Protein AF-A0A7K4FUE1-F1 (afdb_monomer)

Nearest PDB structures (foldseek):
  8su9-assembly1_N  TM=7.849E-01  e=8.287E-06  Escherichia coli
  8su9-assembly1_R  TM=7.824E-01  e=8.518E-05  Escherichia coli
  8wj3-assembly1_D  TM=7.917E-01  e=1.672E-04  Paenibacillus sp. 453mf
  3d8b-assembly1_B  TM=4.516E-01  e=2.183E-01  Homo sapiens
  6b4k-assembly1_A  TM=6.168E-01  e=4.404E+00  Homo sapiens

Sequence (163 aa):
YNSINISEIINNPVIIDFSKIPTLEIRYILIDTILRSILSYMYVSGQSKLRKMIVIDEAHFVLSKESGLQLMEKLFAEGRKFGFGFILISQTSEYVKKLIPNSAYIFVLNMIEPGELEYISKLLGGSDMDIYKAIYNSLLRLPKGLIITRDILQDEIVLVRSS

pLDDT: mean 89.43, std 8.91, range [35.84, 96.88]

Foldseek 3Di:
DDDDDLVCVQQDDDDDDCPPPPDLVVVQVVVLVSLVVVVVCLVVVFFDAARDEEEDEQLCSQLVDPSSVVSVLCCLQCVRRSNYHYHYHHPACVSCVSSVVSDQKDKAAADQDVVRLQVVLCVLQPPDPVSSVVSSVCSPVPDPQWIWMARPVVSDIDIDGRD

Secondary structure (DSSP, 8-state):
-----HHHHHHS------TT-S-HHHHHHHHHHHHHHHHHHHHHH---S--EEEEETTTHHHHTSHHHHHHHHHHHHHHHHHTEEEEE--SSSTTTTTTGGG-SEEEE-----HHHHHHHHHHHHTT-HHHHHHHHHHHHT--TTEEEEEETTTTEEEEEE--

Solvent-accessible surface area (backbone atoms only — not comparable to full-atom values): 9500 Å² total; per-residue (Å²): 133,89,76,83,55,66,66,57,55,58,78,40,98,70,84,87,83,61,85,84,50,92,44,71,67,60,43,38,54,54,50,52,53,52,52,52,50,49,54,52,46,39,69,74,70,39,70,45,65,87,66,39,79,46,75,39,73,64,36,50,71,43,37,76,35,71,72,41,33,57,50,49,48,50,47,48,70,49,19,61,59,36,8,37,46,80,46,76,38,61,97,57,63,80,59,47,58,86,45,51,86,61,43,60,67,49,81,42,58,64,46,80,54,66,70,58,40,53,51,50,18,40,72,72,28,56,91,42,68,66,52,20,51,52,44,40,61,43,32,65,65,40,52,90,54,40,34,47,33,34,36,68,85,76,74,44,77,48,83,44,70,65,126

Mean predicted aligned error: 5.2 Å

Radius of gyration: 17.41 Å; Cα contacts (8 Å, |Δi|>4): 198; chains: 1; bounding box: 46×38×45 Å

Structure (mmCIF, N/CA/C/O backbone):
data_AF-A0A7K4FUE1-F1
#
_entry.id   AF-A0A7K4FUE1-F1
#
loop_
_atom_site.group_PDB
_atom_site.id
_atom_site.type_symbol
_atom_site.label_atom_id
_atom_site.label_alt_id
_atom_site.label_comp_id
_atom_site.label_asym_id
_atom_site.label_entity_id
_atom_site.label_seq_id
_atom_site.pdbx_PDB_ins_code
_atom_site.Cartn_x
_atom_site.Cartn_y
_atom_site.Cartn_z
_atom_site.occupancy
_atom_site.B_iso_or_equiv
_atom_site.auth_seq_id
_atom_site.auth_comp_id
_atom_site.auth_asym_id
_atom_site.auth_atom_id
_atom_site.pdbx_PDB_model_num
ATOM 1 N N . TYR A 1 1 ? -27.016 15.334 12.257 1.00 35.84 1 TYR A N 1
ATOM 2 C CA . TYR A 1 1 ? -25.559 15.133 12.164 1.00 35.84 1 TYR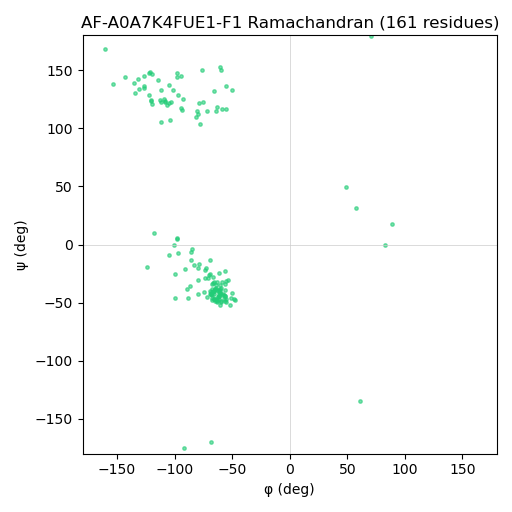 A CA 1
ATOM 3 C C . TYR A 1 1 ? -25.302 13.638 12.198 1.00 35.84 1 TYR A C 1
ATOM 5 O O . TYR A 1 1 ? -25.397 13.056 13.268 1.00 35.84 1 TYR A O 1
ATOM 13 N N . ASN A 1 2 ? -25.080 13.002 11.045 1.00 41.75 2 ASN A N 1
ATOM 14 C CA . ASN A 1 2 ? -24.719 11.583 11.014 1.00 41.75 2 ASN A CA 1
ATOM 15 C C . ASN A 1 2 ? -23.242 11.467 11.386 1.00 41.75 2 ASN A C 1
ATOM 17 O O . ASN A 1 2 ? -22.373 11.804 10.583 1.00 41.75 2 ASN A O 1
ATOM 21 N N . SER A 1 3 ? -22.963 11.052 12.619 1.00 57.53 3 SER A N 1
ATOM 22 C CA . SER A 1 3 ? -21.636 10.579 12.990 1.00 57.53 3 SER A CA 1
ATOM 23 C C . SER A 1 3 ? -21.351 9.296 12.214 1.00 57.53 3 SER A C 1
ATOM 25 O O . SER A 1 3 ? -22.185 8.397 12.137 1.00 57.53 3 SER A O 1
ATOM 27 N N . ILE A 1 4 ? -20.171 9.215 11.608 1.00 64.69 4 ILE A N 1
ATOM 28 C CA . ILE A 1 4 ? -19.705 7.983 10.978 1.00 64.69 4 ILE A CA 1
ATOM 29 C C . ILE A 1 4 ? -19.353 7.006 12.104 1.00 64.69 4 ILE A C 1
ATOM 31 O O . ILE A 1 4 ? -18.430 7.259 12.881 1.00 64.69 4 ILE A O 1
ATOM 35 N N . ASN A 1 5 ? -20.089 5.900 12.216 1.00 82.38 5 ASN A N 1
ATOM 36 C CA . ASN A 1 5 ? -19.773 4.854 13.179 1.00 82.38 5 ASN A CA 1
ATOM 37 C C . ASN A 1 5 ? -18.654 3.970 12.619 1.00 82.38 5 ASN A C 1
ATOM 39 O O . ASN A 1 5 ? -18.846 3.249 11.639 1.00 82.38 5 ASN A O 1
ATOM 43 N N . ILE A 1 6 ? -17.486 3.989 13.264 1.00 86.69 6 ILE A N 1
ATOM 44 C CA . ILE A 1 6 ? -16.344 3.172 12.838 1.00 86.69 6 ILE A CA 1
ATOM 45 C C . ILE A 1 6 ? -16.697 1.681 12.779 1.00 86.69 6 ILE A C 1
ATOM 47 O O . ILE A 1 6 ? -16.254 0.976 11.878 1.00 86.69 6 ILE A O 1
ATOM 51 N N . SER A 1 7 ? -17.563 1.209 13.677 1.00 84.94 7 SER A N 1
ATOM 52 C CA . SER A 1 7 ? -17.997 -0.189 13.715 1.00 84.94 7 SER A CA 1
ATOM 53 C C . SER A 1 7 ? -18.772 -0.577 12.456 1.00 84.94 7 SER A C 1
ATOM 55 O O . SER A 1 7 ? -18.628 -1.699 11.978 1.00 84.94 7 SER A O 1
ATOM 57 N N . GLU A 1 8 ? -19.556 0.339 11.880 1.00 87.12 8 GLU A N 1
ATOM 58 C CA . GLU A 1 8 ? -20.271 0.089 10.623 1.00 87.12 8 GLU A CA 1
ATOM 59 C C . GLU A 1 8 ? -19.304 -0.018 9.443 1.00 87.12 8 GLU A C 1
ATOM 61 O O . GLU A 1 8 ? -19.462 -0.921 8.620 1.00 87.12 8 GLU A O 1
ATOM 66 N N . ILE A 1 9 ? -18.272 0.836 9.403 1.00 89.06 9 ILE A N 1
ATOM 67 C CA . ILE A 1 9 ? -17.198 0.767 8.397 1.00 89.06 9 ILE A CA 1
ATOM 68 C C . ILE A 1 9 ? -16.451 -0.564 8.498 1.00 89.06 9 ILE A C 1
ATOM 70 O O . ILE A 1 9 ? -16.172 -1.202 7.479 1.00 89.06 9 ILE A O 1
ATOM 74 N N . ILE A 1 10 ? -16.116 -1.003 9.714 1.00 89.81 10 ILE A N 1
ATOM 75 C CA . ILE A 1 10 ? -15.376 -2.254 9.900 1.00 89.81 10 ILE A CA 1
ATOM 76 C C . ILE A 1 10 ? -16.242 -3.455 9.509 1.00 89.81 10 ILE A C 1
ATOM 78 O O . ILE A 1 10 ? -15.784 -4.305 8.744 1.00 89.81 10 ILE A O 1
ATOM 82 N N . ASN A 1 11 ? -17.501 -3.507 9.942 1.00 89.06 11 ASN A N 1
ATOM 83 C CA . ASN A 1 11 ? -18.326 -4.708 9.799 1.00 89.06 11 ASN A CA 1
ATOM 84 C C . ASN A 1 11 ? -18.997 -4.868 8.426 1.00 89.06 11 ASN A C 1
ATOM 86 O O . ASN A 1 11 ? -19.383 -5.981 8.084 1.00 89.06 11 ASN A O 1
ATOM 90 N N . ASN A 1 12 ? -19.101 -3.809 7.614 1.00 91.56 12 ASN A N 1
ATOM 91 C CA . ASN A 1 12 ? -19.773 -3.864 6.309 1.00 91.56 12 ASN A CA 1
ATOM 92 C C . ASN A 1 12 ? -18.839 -3.468 5.162 1.00 91.56 12 ASN A C 1
ATOM 94 O O . ASN A 1 12 ? -17.963 -2.625 5.360 1.00 91.56 12 ASN A O 1
ATOM 98 N N . PRO A 1 13 ? -18.987 -4.019 3.946 1.00 92.50 13 PRO A N 1
ATOM 99 C CA . PRO A 1 1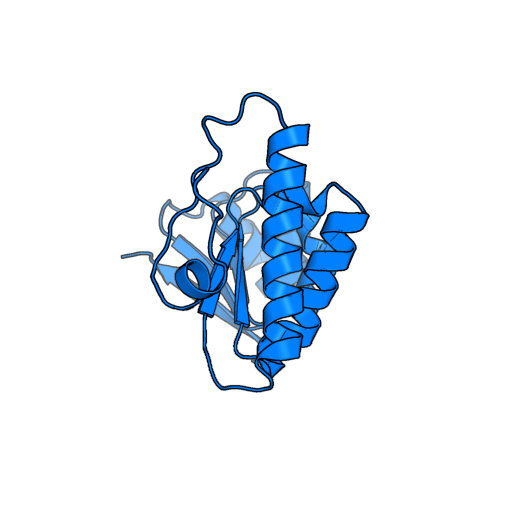3 ? -18.347 -3.453 2.763 1.00 92.50 13 PRO A CA 1
ATOM 100 C C . PRO A 1 13 ? -18.816 -2.004 2.579 1.00 92.50 13 PRO A C 1
ATOM 102 O O . PRO A 1 13 ? -20.003 -1.752 2.393 1.00 92.50 13 PRO A O 1
ATOM 105 N N . VAL A 1 14 ? -17.890 -1.052 2.671 1.00 93.50 14 VAL A N 1
ATOM 106 C CA . VAL A 1 14 ? -18.183 0.381 2.566 1.00 93.50 14 VAL A CA 1
ATOM 107 C C . VAL A 1 14 ? -17.211 0.999 1.574 1.00 93.50 14 VAL A C 1
ATOM 109 O O . VAL A 1 14 ? -16.008 0.756 1.650 1.00 93.50 14 VAL A O 1
ATOM 112 N N . ILE A 1 15 ? -17.745 1.813 0.665 1.00 94.62 15 ILE A N 1
ATOM 113 C CA . ILE A 1 15 ? -16.968 2.693 -0.206 1.00 94.62 15 ILE A CA 1
ATOM 114 C C . ILE A 1 15 ? -17.130 4.106 0.340 1.00 94.62 15 ILE A C 1
ATOM 116 O O . ILE A 1 15 ? -18.251 4.601 0.464 1.00 94.62 15 ILE A O 1
ATOM 120 N N . ILE A 1 16 ? -16.013 4.744 0.678 1.00 93.00 16 ILE A N 1
ATOM 121 C CA . ILE A 1 16 ? -15.993 6.141 1.110 1.00 93.00 16 ILE A CA 1
ATOM 122 C C . ILE A 1 16 ? -15.464 6.968 -0.057 1.00 93.00 16 ILE A C 1
ATOM 124 O O . ILE A 1 16 ? -14.282 6.902 -0.385 1.00 93.00 16 ILE A O 1
ATOM 128 N N . ASP A 1 17 ? -16.356 7.720 -0.697 1.00 93.31 17 ASP A N 1
ATOM 129 C CA . ASP A 1 17 ? -16.028 8.554 -1.850 1.00 93.31 17 ASP A CA 1
ATOM 130 C C . ASP A 1 17 ? -15.687 9.988 -1.413 1.00 93.31 17 ASP A C 1
ATOM 132 O O . ASP A 1 17 ? -16.535 10.725 -0.904 1.00 93.31 17 ASP A O 1
ATOM 136 N N . PHE A 1 18 ? -14.434 10.392 -1.641 1.00 92.31 18 PHE A N 1
ATOM 137 C CA . PHE A 1 18 ? -13.935 11.736 -1.342 1.00 92.31 18 PHE A CA 1
ATOM 138 C C . PHE A 1 18 ? -13.914 12.682 -2.554 1.00 92.31 18 PHE A C 1
ATOM 140 O O . PHE A 1 18 ? -13.435 13.814 -2.435 1.00 92.31 18 PHE A O 1
ATOM 147 N N . SER A 1 19 ? -14.425 12.258 -3.714 1.00 89.38 19 SER A N 1
ATOM 148 C CA . SER A 1 19 ? -14.401 13.037 -4.962 1.00 89.38 19 SER A CA 1
ATOM 149 C C . SER A 1 19 ? -15.108 14.391 -4.843 1.00 89.38 19 SER A C 1
ATOM 151 O O . SER A 1 19 ? -14.680 15.370 -5.449 1.00 89.38 19 SER A O 1
ATOM 153 N N . LYS A 1 20 ? -16.150 14.472 -4.006 1.00 92.56 20 LYS A N 1
ATOM 154 C CA . LYS A 1 20 ? -16.948 15.687 -3.772 1.00 92.56 20 LYS A CA 1
ATOM 155 C C . LYS A 1 20 ? -16.360 16.631 -2.720 1.00 92.56 20 LYS A C 1
ATOM 157 O O . LYS A 1 20 ? -16.928 17.695 -2.481 1.00 92.56 20 LYS A O 1
ATOM 162 N N . ILE A 1 21 ? -15.256 16.257 -2.068 1.00 92.25 21 ILE A N 1
ATOM 163 C CA . ILE A 1 21 ? -14.591 17.120 -1.089 1.00 92.25 21 ILE A CA 1
ATOM 164 C C . ILE A 1 21 ? -13.754 18.164 -1.841 1.00 92.25 21 ILE A C 1
ATOM 166 O O . ILE A 1 21 ? -12.870 17.773 -2.611 1.00 92.25 21 ILE A O 1
ATOM 170 N N . PRO A 1 22 ? -14.015 19.470 -1.630 1.00 86.94 22 PRO A N 1
ATOM 171 C CA . PRO A 1 22 ? -13.530 20.528 -2.514 1.00 86.94 22 PRO A CA 1
ATOM 172 C C . PRO A 1 22 ? -12.034 20.816 -2.375 1.00 86.94 22 PRO A C 1
ATOM 174 O O . PRO A 1 22 ? -11.415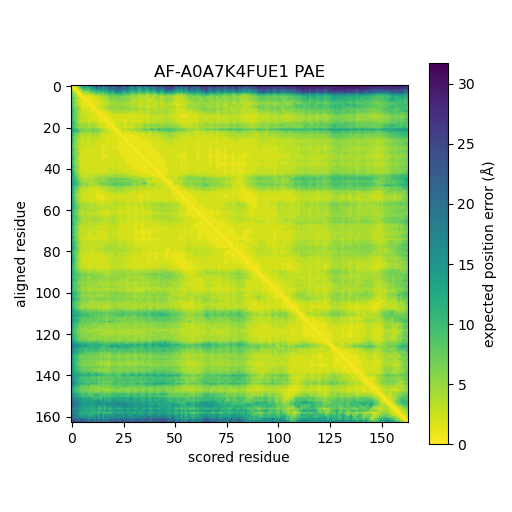 21.250 -3.340 1.00 86.94 22 PRO A O 1
ATOM 177 N N . THR A 1 23 ? -11.447 20.589 -1.197 1.00 93.19 23 THR A N 1
ATOM 178 C CA . THR A 1 23 ? -10.029 20.878 -0.946 1.00 93.19 23 THR A CA 1
ATOM 179 C C . THR A 1 23 ? -9.263 19.622 -0.557 1.00 93.19 23 THR A C 1
ATOM 181 O O . THR A 1 23 ? -9.791 18.718 0.105 1.00 93.19 23 THR A O 1
ATOM 184 N N . LEU A 1 24 ? -7.996 19.570 -0.967 1.00 89.88 24 LEU A N 1
ATOM 185 C CA . LEU A 1 24 ? -7.105 18.453 -0.662 1.00 89.88 24 LEU A CA 1
ATOM 186 C C . LEU A 1 24 ? -6.810 18.367 0.837 1.00 89.88 24 LEU A C 1
ATOM 188 O O . LEU A 1 24 ? -6.678 17.273 1.375 1.00 89.88 24 LEU A O 1
ATOM 192 N N . GLU A 1 25 ? -6.775 19.504 1.528 1.00 92.25 25 GLU A N 1
ATOM 193 C CA . GLU A 1 25 ? -6.549 19.591 2.967 1.00 92.25 25 GLU A CA 1
ATOM 194 C C . GLU A 1 25 ? -7.702 18.963 3.750 1.00 92.25 25 GLU A C 1
ATOM 196 O O . GLU A 1 25 ? -7.468 18.148 4.640 1.00 92.25 25 GLU A O 1
ATOM 201 N N . ILE A 1 26 ? -8.953 19.287 3.400 1.00 93.44 26 ILE A N 1
ATOM 202 C CA . ILE A 1 26 ? -10.123 18.694 4.062 1.00 93.44 26 ILE A CA 1
ATOM 203 C C . ILE A 1 26 ? -10.179 17.200 3.752 1.00 93.44 26 ILE A C 1
ATOM 205 O O . ILE A 1 26 ? -10.414 16.395 4.652 1.00 93.44 26 ILE A O 1
ATOM 209 N N . ARG A 1 27 ? -9.912 16.815 2.498 1.00 93.19 27 ARG A N 1
ATOM 210 C CA . ARG A 1 27 ? -9.839 15.406 2.100 1.00 93.19 27 ARG A CA 1
ATOM 211 C C . ARG A 1 27 ? -8.815 14.649 2.945 1.00 93.19 27 ARG A C 1
ATOM 213 O O . ARG A 1 27 ? -9.146 13.604 3.495 1.00 93.19 27 ARG A O 1
ATOM 220 N N . TYR A 1 28 ? -7.614 15.202 3.097 1.00 94.38 28 TYR A N 1
ATOM 221 C CA . TYR A 1 28 ? -6.566 14.626 3.933 1.00 94.38 28 TYR A CA 1
ATOM 222 C C . TYR A 1 28 ? -7.007 14.488 5.393 1.00 94.38 28 TYR A C 1
ATOM 224 O O . TYR A 1 28 ? -6.895 13.401 5.950 1.00 94.38 28 TYR A O 1
ATOM 232 N N . ILE A 1 29 ? -7.557 15.548 5.997 1.00 93.94 29 ILE A N 1
ATOM 233 C CA . ILE A 1 29 ? -8.015 15.530 7.396 1.00 93.94 29 ILE A CA 1
ATOM 234 C C . ILE A 1 29 ? -9.054 14.426 7.616 1.00 93.94 29 ILE A C 1
ATOM 236 O O . ILE A 1 29 ? -8.984 13.702 8.609 1.00 93.94 29 ILE A O 1
ATOM 240 N N . LEU A 1 30 ? -10.005 14.267 6.692 1.00 93.62 30 LEU A N 1
ATOM 241 C CA . LEU A 1 30 ? -11.027 13.226 6.787 1.00 93.62 30 LEU A CA 1
ATOM 242 C C . LEU A 1 30 ? -10.417 11.822 6.693 1.00 93.62 30 LEU A C 1
ATOM 244 O O . LEU A 1 30 ? -10.730 10.970 7.526 1.00 93.62 30 LEU A O 1
ATOM 248 N N . ILE A 1 31 ? -9.531 11.588 5.720 1.00 94.38 31 ILE A N 1
ATOM 249 C CA . ILE A 1 31 ? -8.867 10.289 5.546 1.00 94.38 31 ILE A CA 1
ATOM 250 C C . ILE A 1 31 ? -8.000 9.961 6.770 1.00 94.38 31 ILE A C 1
ATOM 252 O O . ILE A 1 31 ? -8.145 8.882 7.341 1.00 94.38 31 ILE A O 1
ATOM 256 N N . ASP A 1 32 ? -7.157 10.892 7.225 1.00 95.12 32 ASP A N 1
ATOM 257 C CA . ASP A 1 32 ? -6.308 10.727 8.413 1.00 95.12 32 ASP A CA 1
ATOM 258 C C . ASP A 1 32 ? -7.151 10.435 9.667 1.00 95.12 32 ASP A C 1
ATOM 260 O O . ASP A 1 32 ? -6.851 9.501 10.412 1.00 95.12 32 ASP A O 1
ATOM 264 N N . THR A 1 33 ? -8.276 11.134 9.853 1.00 94.69 33 THR A N 1
ATOM 265 C CA . THR A 1 33 ? -9.204 10.886 10.971 1.00 94.69 33 THR A CA 1
ATOM 266 C C . THR A 1 33 ? -9.785 9.472 10.930 1.00 94.69 33 THR A C 1
ATOM 268 O O . THR A 1 33 ? -9.858 8.799 11.963 1.00 94.69 33 THR A O 1
ATOM 271 N N . ILE A 1 34 ? -10.177 8.986 9.749 1.00 94.94 34 ILE A N 1
ATOM 272 C CA . ILE A 1 34 ? -10.699 7.624 9.581 1.00 94.94 34 ILE A CA 1
ATOM 273 C C . ILE A 1 34 ? -9.603 6.601 9.884 1.00 94.94 34 ILE A C 1
ATOM 275 O O . ILE A 1 34 ? -9.830 5.680 10.665 1.00 94.94 34 ILE A O 1
ATOM 279 N N . LEU A 1 35 ? -8.398 6.782 9.344 1.00 95.88 35 LEU A N 1
ATOM 280 C CA . LEU A 1 35 ? -7.267 5.878 9.565 1.00 95.88 35 LEU A CA 1
ATOM 281 C C . LEU A 1 35 ? -6.847 5.816 11.041 1.00 95.88 35 LEU A C 1
ATOM 283 O O . LEU A 1 35 ? -6.605 4.730 11.571 1.00 95.88 35 LEU A O 1
ATOM 287 N N . ARG A 1 36 ? -6.836 6.951 11.751 1.00 96.25 36 ARG A N 1
ATOM 288 C CA . ARG A 1 36 ? -6.606 6.989 13.207 1.00 96.25 36 ARG A CA 1
ATOM 289 C C . ARG A 1 36 ? -7.716 6.293 13.981 1.00 96.25 36 ARG A C 1
ATOM 291 O O . ARG A 1 36 ? -7.437 5.607 14.962 1.00 96.25 36 ARG A O 1
ATOM 298 N N . SER A 1 37 ? -8.960 6.440 13.534 1.00 95.38 37 SER A N 1
ATOM 299 C CA . SER A 1 37 ? -10.107 5.753 14.134 1.00 95.38 37 SER A CA 1
ATOM 300 C C . SER A 1 37 ? -10.003 4.235 13.951 1.00 95.38 37 SER A C 1
ATOM 302 O O . SER A 1 37 ? -10.292 3.489 14.884 1.00 95.38 37 SER A O 1
ATOM 304 N N . ILE A 1 38 ? -9.515 3.771 12.795 1.00 95.25 38 ILE A N 1
ATOM 305 C CA . ILE A 1 38 ? -9.204 2.356 12.536 1.00 95.25 38 ILE A CA 1
ATOM 306 C C . ILE A 1 38 ? -8.091 1.875 13.470 1.00 95.25 38 ILE A C 1
ATOM 308 O O . ILE A 1 38 ? -8.262 0.852 14.129 1.00 95.25 38 ILE A O 1
ATOM 312 N N . LEU A 1 39 ? -6.988 2.624 13.592 1.00 95.81 39 LEU A N 1
ATOM 313 C CA . LEU A 1 39 ? -5.894 2.276 14.505 1.00 95.81 39 LEU A CA 1
ATOM 314 C C . LEU A 1 39 ? -6.377 2.188 15.963 1.00 95.81 39 LEU A C 1
ATOM 316 O O . LEU A 1 39 ? -6.048 1.249 16.684 1.00 95.81 39 LEU A O 1
ATOM 320 N N . SER A 1 40 ? -7.197 3.144 16.399 1.00 95.38 40 SER A N 1
ATOM 321 C CA . SER A 1 40 ? -7.800 3.125 17.733 1.00 95.38 40 SER A CA 1
ATOM 322 C C . SER A 1 40 ? -8.696 1.899 17.926 1.00 95.38 40 SER A C 1
ATOM 324 O O . SER A 1 40 ? -8.580 1.199 18.935 1.00 95.38 40 SER A O 1
ATOM 326 N N . TYR A 1 41 ? -9.527 1.575 16.932 1.00 94.12 41 TYR A N 1
ATOM 327 C CA . TYR A 1 41 ? -10.366 0.381 16.957 1.00 94.12 41 TYR A CA 1
ATOM 328 C C . TYR A 1 41 ? -9.538 -0.910 17.023 1.00 94.12 41 TYR A C 1
ATOM 330 O O . TYR A 1 41 ? -9.910 -1.829 17.753 1.00 94.12 41 TYR A O 1
ATOM 338 N N . MET A 1 42 ? -8.402 -0.995 16.320 1.00 95.06 42 MET A N 1
ATOM 339 C CA . MET A 1 42 ? -7.478 -2.136 16.413 1.00 95.06 42 MET A CA 1
ATOM 340 C C . MET A 1 42 ? -7.048 -2.378 17.864 1.00 95.06 42 MET A C 1
ATOM 342 O O . MET A 1 42 ? -7.140 -3.501 18.357 1.00 95.06 42 MET A O 1
ATOM 346 N N . TYR A 1 43 ? -6.658 -1.319 18.577 1.00 95.38 43 TYR A N 1
ATOM 347 C CA . TYR A 1 43 ? -6.222 -1.426 19.969 1.00 95.38 43 TYR A CA 1
ATOM 348 C C . TYR A 1 43 ? -7.336 -1.817 20.935 1.00 95.38 43 TYR A C 1
ATOM 350 O O . TYR A 1 43 ? -7.095 -2.619 21.834 1.00 95.38 43 TYR A O 1
ATOM 358 N N . VAL A 1 44 ? -8.552 -1.307 20.734 1.00 94.19 44 VAL A N 1
ATOM 359 C CA . VAL A 1 44 ? -9.700 -1.630 21.597 1.00 94.19 44 VAL A CA 1
ATOM 360 C C . VAL A 1 44 ? -10.240 -3.038 21.329 1.00 94.19 44 VAL A C 1
ATOM 362 O O . VAL A 1 44 ? -10.589 -3.755 22.262 1.00 94.19 44 VAL A O 1
ATOM 365 N N . SER A 1 45 ? -10.313 -3.452 20.062 1.00 91.12 45 SER A N 1
ATOM 366 C CA . SER A 1 45 ? -10.917 -4.733 19.663 1.00 91.12 45 SER A CA 1
ATOM 367 C C . SER A 1 45 ? -10.010 -5.948 19.878 1.00 91.12 45 SER A C 1
ATOM 369 O O . SER A 1 45 ? -10.497 -7.082 19.882 1.00 91.12 45 SER A O 1
ATOM 371 N N . GLY A 1 46 ? -8.706 -5.728 20.064 1.00 91.94 46 GLY A N 1
ATOM 372 C CA . GLY A 1 46 ? -7.733 -6.782 20.321 1.00 91.94 46 GLY A CA 1
ATOM 373 C C . GLY A 1 46 ? -7.442 -7.674 19.109 1.00 91.94 46 GLY A C 1
ATOM 374 O O . GLY A 1 46 ? -7.976 -7.502 18.008 1.00 91.94 46 GLY A O 1
ATOM 375 N N . GLN A 1 47 ? -6.543 -8.637 19.319 1.00 94.75 47 GLN A N 1
ATOM 376 C CA . GLN A 1 47 ? -6.038 -9.513 18.259 1.00 94.75 47 GLN A CA 1
ATOM 377 C C . GLN A 1 47 ? -7.153 -10.319 17.591 1.00 94.75 47 GLN A C 1
ATOM 379 O O . GLN A 1 47 ? -8.155 -10.670 18.216 1.00 94.75 47 GLN A O 1
ATOM 384 N N . SER A 1 48 ? -6.971 -10.634 16.312 1.00 93.19 48 SER A N 1
ATOM 385 C CA . SER A 1 48 ? -7.939 -11.428 15.562 1.00 93.19 48 SER A CA 1
ATOM 386 C C . SER A 1 48 ? -7.327 -12.058 14.321 1.00 93.19 48 SER A C 1
ATOM 388 O O . SER A 1 48 ? -6.239 -11.685 13.887 1.00 93.19 48 SER A O 1
ATOM 390 N N . LYS A 1 49 ? -8.080 -12.985 13.720 1.00 92.44 49 LYS A N 1
ATOM 391 C CA . LYS A 1 49 ? -7.896 -13.375 12.315 1.00 92.44 49 LYS A CA 1
ATOM 392 C C . LYS A 1 49 ? -8.299 -12.201 11.410 1.00 92.44 49 LYS A C 1
ATOM 394 O O . LYS A 1 49 ? -8.545 -11.106 11.893 1.00 92.44 49 LYS A O 1
ATOM 399 N N . LEU A 1 50 ? -8.402 -12.412 10.101 1.00 92.69 50 LEU A N 1
ATOM 400 C CA . LEU A 1 50 ? -8.860 -11.372 9.180 1.00 92.69 50 LEU A CA 1
ATOM 401 C C . LEU A 1 50 ? -10.237 -10.811 9.596 1.00 92.69 50 LEU A C 1
ATOM 403 O O . LEU A 1 50 ? -11.233 -11.530 9.594 1.00 92.69 50 LEU A O 1
ATOM 407 N N . ARG A 1 51 ? -10.269 -9.521 9.934 1.00 93.44 51 ARG A N 1
ATOM 408 C CA . ARG A 1 51 ? -11.464 -8.712 10.199 1.00 93.44 51 ARG A CA 1
ATOM 409 C C . ARG A 1 51 ? -11.834 -7.869 8.989 1.00 93.44 51 ARG A C 1
ATOM 411 O O . ARG A 1 51 ? -13.004 -7.789 8.631 1.00 93.44 51 ARG A O 1
ATOM 418 N N . LYS A 1 52 ? -10.845 -7.203 8.386 1.00 95.06 52 LYS A N 1
ATOM 419 C CA . LYS A 1 52 ? -11.099 -6.217 7.337 1.00 95.06 52 LYS A CA 1
ATOM 420 C C . LYS A 1 52 ? -9.923 -6.071 6.388 1.00 95.06 52 LYS A C 1
ATOM 422 O O . LYS A 1 52 ? -8.778 -5.998 6.823 1.00 95.06 52 LYS A O 1
ATOM 427 N N . MET A 1 53 ? -10.235 -5.969 5.100 1.00 96.25 53 MET A N 1
ATOM 428 C CA . MET A 1 53 ? -9.321 -5.439 4.096 1.00 96.25 53 MET A CA 1
ATOM 429 C C . MET A 1 53 ? -9.664 -3.968 3.862 1.00 96.25 53 MET A C 1
ATOM 431 O O . MET A 1 53 ? -10.829 -3.637 3.637 1.00 96.25 53 MET A O 1
ATOM 435 N N . ILE A 1 54 ? -8.661 -3.102 3.934 1.00 96.31 54 ILE A N 1
ATOM 436 C CA . ILE A 1 54 ? -8.782 -1.669 3.677 1.00 96.31 54 ILE A CA 1
ATOM 437 C C . ILE A 1 54 ? -8.017 -1.369 2.398 1.00 96.31 54 ILE A C 1
ATOM 439 O O . ILE A 1 54 ? -6.823 -1.645 2.303 1.00 96.31 54 ILE A O 1
ATOM 443 N N . VAL A 1 55 ? -8.713 -0.804 1.420 1.00 96.88 55 VAL A N 1
ATOM 444 C CA . VAL A 1 55 ? -8.122 -0.386 0.150 1.00 96.88 55 VAL A CA 1
ATOM 445 C C . VAL A 1 55 ? -8.079 1.132 0.136 1.00 96.88 55 VAL A C 1
ATOM 447 O O . VAL A 1 55 ? -9.111 1.774 0.329 1.00 96.88 55 VAL A O 1
ATOM 450 N N . ILE A 1 56 ? -6.891 1.696 -0.058 1.00 95.62 56 ILE A N 1
ATOM 451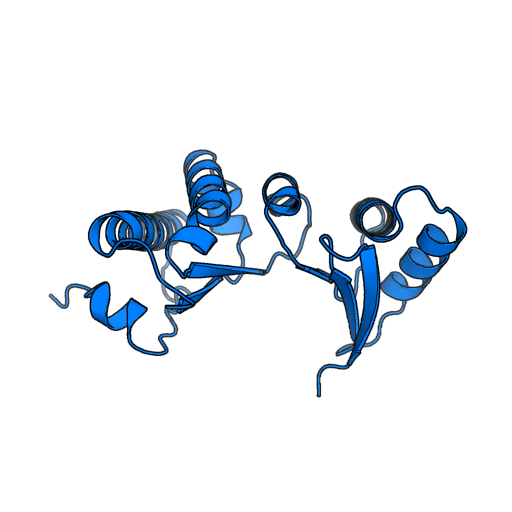 C CA . ILE A 1 56 ? -6.695 3.138 -0.194 1.00 95.62 56 ILE A CA 1
ATOM 452 C C . ILE A 1 56 ? -6.267 3.401 -1.629 1.00 95.62 56 ILE A C 1
ATOM 454 O O . ILE A 1 56 ? -5.132 3.107 -2.013 1.00 95.62 56 ILE A O 1
ATOM 458 N N . ASP A 1 57 ? -7.205 3.933 -2.404 1.00 93.62 57 ASP A N 1
ATOM 459 C CA . ASP A 1 57 ? -6.904 4.480 -3.717 1.00 93.62 57 ASP A CA 1
ATOM 460 C C . ASP A 1 57 ? -6.228 5.848 -3.580 1.00 93.62 57 ASP A C 1
ATOM 462 O O . ASP A 1 57 ? -6.448 6.563 -2.599 1.00 93.62 57 ASP A O 1
ATOM 466 N N . GLU A 1 58 ? -5.380 6.193 -4.543 1.00 91.12 58 GLU A N 1
ATOM 467 C CA . GLU A 1 58 ? -4.570 7.413 -4.532 1.00 91.12 58 GLU A CA 1
ATOM 468 C C . GLU A 1 58 ? -3.824 7.643 -3.202 1.00 91.12 58 GLU A C 1
ATOM 470 O O . GLU A 1 58 ? -3.841 8.727 -2.607 1.00 91.12 58 GLU A O 1
ATOM 475 N N . ALA A 1 59 ? -3.126 6.607 -2.726 1.00 93.50 59 ALA A N 1
ATOM 476 C CA . ALA A 1 59 ? -2.456 6.596 -1.424 1.00 93.50 59 ALA A CA 1
ATOM 477 C C . ALA A 1 59 ? -1.452 7.753 -1.232 1.00 93.50 59 ALA A C 1
ATOM 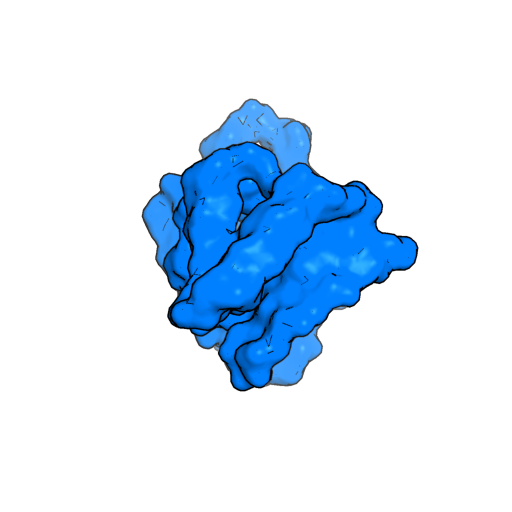479 O O . ALA A 1 59 ? -1.177 8.158 -0.099 1.00 93.50 59 ALA A O 1
ATOM 480 N N . HIS A 1 60 ? -0.947 8.339 -2.323 1.00 91.38 60 HIS A N 1
ATOM 481 C CA . HIS A 1 60 ? -0.073 9.512 -2.306 1.00 91.38 60 HIS A CA 1
ATOM 482 C C . HIS A 1 60 ? -0.663 10.703 -1.522 1.00 91.38 60 HIS A C 1
ATOM 484 O O . HIS A 1 60 ? 0.088 11.452 -0.890 1.00 91.38 60 HIS A O 1
ATOM 490 N N . PHE A 1 61 ? -1.994 10.859 -1.481 1.00 91.31 61 PHE A N 1
ATOM 491 C CA . PHE A 1 61 ? -2.646 11.920 -0.701 1.00 91.31 61 PHE A CA 1
ATOM 492 C C . PHE A 1 61 ? -2.353 11.826 0.798 1.00 91.31 61 PHE A C 1
ATOM 494 O O . PHE A 1 61 ? -2.236 12.853 1.462 1.00 91.31 61 PHE A O 1
ATOM 501 N N . VAL A 1 62 ? -2.222 10.609 1.330 1.00 94.50 62 VAL A N 1
ATOM 502 C CA . VAL A 1 62 ? -1.891 10.372 2.742 1.00 94.50 62 VAL A CA 1
ATOM 503 C C . VAL A 1 62 ? -0.378 10.324 2.934 1.00 94.50 62 VAL A C 1
ATOM 505 O O . VAL A 1 62 ? 0.156 10.953 3.843 1.00 94.50 62 VAL A O 1
ATOM 508 N N . LEU A 1 63 ? 0.320 9.600 2.058 1.00 95.00 63 LEU A N 1
ATOM 509 C CA . LEU A 1 63 ? 1.743 9.283 2.202 1.00 95.00 63 LEU A CA 1
ATOM 510 C C . LEU A 1 63 ? 2.676 10.471 1.936 1.00 95.00 63 LEU A C 1
ATOM 512 O O . LEU A 1 63 ? 3.800 10.485 2.427 1.00 95.00 63 LEU A O 1
ATOM 516 N N . SER A 1 64 ? 2.218 11.485 1.197 1.00 92.12 64 SER A N 1
ATOM 517 C CA . SER A 1 64 ? 2.971 12.732 0.988 1.00 92.12 64 SER A CA 1
ATOM 518 C C . SER A 1 64 ? 3.082 13.601 2.247 1.00 92.12 64 SER A C 1
ATOM 520 O O . SER A 1 64 ? 3.879 14.539 2.280 1.00 92.12 64 SER A O 1
ATOM 522 N N . LYS A 1 65 ? 2.293 13.317 3.291 1.00 93.81 65 LYS A N 1
ATOM 523 C CA . LYS A 1 65 ? 2.363 13.998 4.587 1.00 93.81 65 LYS A CA 1
ATOM 524 C C . LYS A 1 65 ? 3.107 13.117 5.581 1.00 93.81 65 LYS A C 1
ATOM 526 O O . LYS A 1 65 ? 2.785 11.945 5.736 1.00 93.81 65 LYS A O 1
ATOM 531 N N . GLU A 1 66 ? 4.056 13.696 6.313 1.00 93.69 66 GLU A N 1
ATOM 532 C CA . GLU A 1 66 ? 4.872 12.956 7.285 1.00 93.69 66 GLU A CA 1
ATOM 533 C C . GLU A 1 66 ? 4.021 12.231 8.341 1.00 93.69 66 GLU A C 1
ATOM 535 O O . GLU A 1 66 ? 4.236 11.051 8.613 1.00 93.69 66 GLU A O 1
ATOM 540 N N . SER A 1 67 ? 3.006 12.904 8.890 1.00 94.75 67 SER A N 1
ATOM 541 C CA . SER A 1 67 ? 2.113 12.307 9.888 1.00 94.75 67 SER A CA 1
ATOM 542 C C . SER A 1 67 ? 1.243 11.183 9.320 1.00 94.75 67 SER A C 1
ATOM 544 O O . SER A 1 67 ? 0.980 10.207 10.025 1.00 94.75 67 SER A O 1
ATOM 546 N N . GLY A 1 68 ? 0.834 11.291 8.053 1.00 95.69 68 GLY A N 1
ATOM 547 C CA . GLY A 1 68 ? 0.117 10.240 7.335 1.00 95.69 68 GLY A CA 1
ATOM 548 C C . GLY A 1 68 ? 1.011 9.033 7.053 1.00 95.69 68 GLY A C 1
ATOM 549 O O . GLY A 1 68 ? 0.604 7.899 7.293 1.00 95.69 68 GLY A O 1
ATOM 550 N N . LEU A 1 69 ? 2.256 9.259 6.633 1.00 95.44 69 LEU A N 1
ATOM 551 C CA . LEU A 1 69 ? 3.243 8.202 6.409 1.00 95.44 69 LEU A CA 1
ATOM 552 C C . LEU A 1 69 ? 3.531 7.402 7.687 1.00 95.44 69 LEU A C 1
ATOM 554 O O . LEU A 1 69 ? 3.437 6.178 7.666 1.00 95.44 69 LEU A O 1
ATOM 558 N N . GLN A 1 70 ? 3.794 8.080 8.808 1.00 95.62 70 GLN A N 1
ATOM 559 C CA . GLN A 1 70 ? 4.016 7.428 10.106 1.00 95.62 70 GLN A CA 1
ATOM 560 C C . GLN A 1 70 ? 2.796 6.610 10.557 1.00 95.62 70 GLN A C 1
ATOM 562 O O . GLN A 1 70 ? 2.933 5.510 11.095 1.00 95.62 70 GLN A O 1
ATOM 567 N N . LEU A 1 71 ? 1.586 7.134 10.331 1.00 96.75 71 LEU A N 1
ATOM 568 C CA . LEU A 1 71 ? 0.348 6.415 10.619 1.00 96.75 71 LEU A CA 1
ATOM 569 C C . LEU A 1 71 ? 0.236 5.144 9.767 1.00 96.75 71 LEU A C 1
ATOM 571 O O . LEU A 1 71 ? -0.077 4.079 10.300 1.00 96.75 71 LEU A O 1
ATOM 575 N N . MET A 1 72 ? 0.527 5.239 8.469 1.00 96.31 72 MET A N 1
ATOM 576 C CA . MET A 1 72 ? 0.480 4.100 7.556 1.00 96.31 72 MET A CA 1
ATOM 577 C C . MET A 1 72 ? 1.545 3.047 7.868 1.00 96.31 72 MET A C 1
ATOM 579 O O . MET A 1 72 ? 1.219 1.863 7.858 1.00 96.31 72 MET A O 1
ATOM 583 N N . GLU A 1 73 ? 2.774 3.438 8.216 1.00 95.12 73 GLU A N 1
ATOM 584 C CA . GLU A 1 73 ? 3.824 2.506 8.664 1.00 95.12 73 GLU A CA 1
ATOM 585 C C . GLU A 1 73 ? 3.352 1.689 9.870 1.00 95.12 73 GLU A C 1
ATOM 587 O O . GLU A 1 73 ? 3.497 0.465 9.900 1.00 95.12 73 GLU A O 1
ATOM 592 N N . LYS A 1 74 ? 2.707 2.355 10.832 1.00 95.44 74 LYS A N 1
ATOM 593 C CA . LYS A 1 74 ? 2.173 1.714 12.033 1.00 95.44 74 LYS A CA 1
ATOM 594 C C . LYS A 1 74 ? 1.008 0.773 11.723 1.00 95.44 74 LYS A C 1
ATOM 596 O O . LYS A 1 74 ? 0.974 -0.352 12.217 1.00 95.44 74 LYS A O 1
ATOM 601 N N . LEU A 1 75 ? 0.082 1.204 10.863 1.00 96.12 75 LEU A N 1
ATOM 602 C CA . LEU A 1 75 ? -1.031 0.377 10.389 1.00 96.12 75 LEU A CA 1
ATOM 603 C C . LEU A 1 75 ? -0.539 -0.872 9.647 1.00 96.12 75 LEU A C 1
ATOM 605 O O . LEU A 1 75 ? -1.070 -1.953 9.879 1.00 96.12 75 LEU A O 1
ATOM 609 N N . PHE A 1 76 ? 0.490 -0.754 8.807 1.00 93.81 76 PHE A N 1
ATOM 610 C CA . PHE A 1 76 ? 1.082 -1.887 8.091 1.00 93.81 76 PHE A CA 1
ATOM 611 C C . PHE A 1 76 ? 1.799 -2.856 9.033 1.00 93.81 76 PHE A C 1
ATOM 613 O O . PHE A 1 76 ? 1.566 -4.063 8.967 1.00 93.81 76 PHE A O 1
ATOM 620 N N . ALA A 1 77 ? 2.633 -2.336 9.936 1.00 92.25 77 ALA A N 1
ATOM 621 C CA . ALA A 1 77 ? 3.405 -3.154 10.866 1.00 92.25 77 ALA A CA 1
ATOM 622 C C . ALA A 1 77 ? 2.509 -3.908 11.863 1.00 92.25 77 ALA A C 1
ATOM 624 O O . ALA A 1 77 ? 2.751 -5.073 12.181 1.00 92.25 77 ALA A O 1
ATOM 625 N N . GLU A 1 78 ? 1.456 -3.257 12.360 1.00 94.56 78 GLU A N 1
ATOM 626 C CA . GLU A 1 78 ? 0.617 -3.807 13.424 1.00 94.56 78 GLU A CA 1
ATOM 627 C C . GLU A 1 78 ? -0.679 -4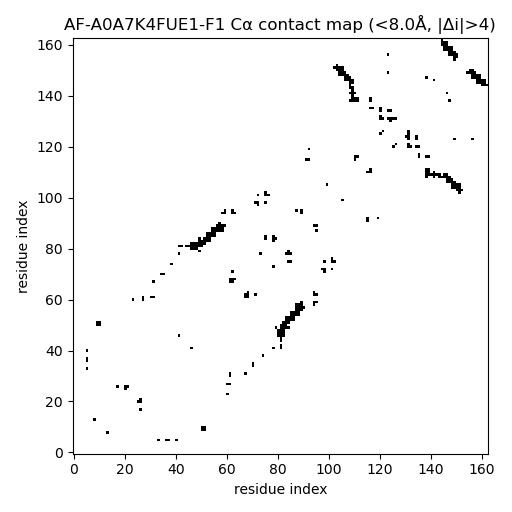.443 12.900 1.00 94.56 78 GLU A C 1
ATOM 629 O O . GLU A 1 78 ? -1.215 -5.350 13.536 1.00 94.56 78 GLU A O 1
ATOM 634 N N . GLY A 1 79 ? -1.173 -4.027 11.730 1.00 94.75 79 GLY A N 1
ATOM 635 C CA . GLY A 1 79 ? -2.459 -4.425 11.143 1.00 94.75 79 GLY A CA 1
ATOM 636 C C . GLY A 1 79 ? -2.717 -5.922 11.173 1.00 94.75 79 GLY A C 1
ATOM 637 O O . GLY A 1 79 ? -3.756 -6.374 11.667 1.00 94.75 79 GLY A O 1
ATOM 638 N N . ARG A 1 80 ? -1.718 -6.705 10.750 1.00 91.12 80 ARG A N 1
ATOM 639 C CA . ARG A 1 80 ? -1.788 -8.170 10.696 1.00 91.12 80 ARG A CA 1
ATOM 640 C C . ARG A 1 80 ? -2.142 -8.799 12.047 1.00 91.12 80 ARG A C 1
ATOM 642 O O . ARG A 1 80 ? -2.933 -9.737 12.079 1.00 91.12 80 ARG A O 1
ATOM 649 N N . LYS A 1 81 ? -1.606 -8.278 13.156 1.00 94.75 81 LYS A N 1
ATOM 650 C CA . LYS A 1 81 ? -1.873 -8.769 14.524 1.00 94.75 81 LYS A CA 1
ATOM 651 C C . LYS A 1 81 ? -3.344 -8.601 14.920 1.00 94.75 81 LYS A C 1
ATOM 653 O O . LYS A 1 81 ? -3.877 -9.394 15.695 1.00 94.75 81 LYS A O 1
ATOM 658 N N . PHE A 1 82 ? -3.992 -7.561 14.406 1.00 96.56 82 PHE A N 1
ATOM 659 C CA . PHE A 1 82 ? -5.365 -7.192 14.749 1.00 96.56 82 PHE A CA 1
ATOM 660 C C . PHE A 1 82 ? -6.394 -7.636 13.703 1.00 96.56 82 PHE A C 1
ATOM 662 O O . PHE A 1 82 ? -7.590 -7.40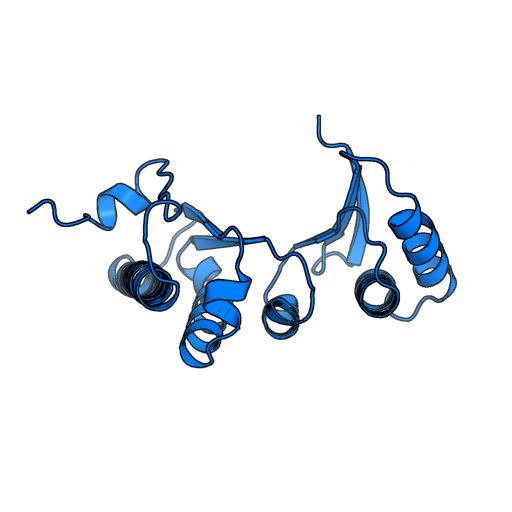5 13.891 1.00 96.56 82 PHE A O 1
ATOM 669 N N . GLY A 1 83 ? -5.952 -8.288 12.623 1.00 95.56 83 GLY A N 1
ATOM 670 C CA . GLY A 1 83 ? -6.835 -8.756 11.562 1.00 95.56 83 GLY A CA 1
ATOM 671 C C . GLY A 1 83 ? -7.095 -7.759 10.439 1.00 95.56 83 GLY A C 1
ATOM 672 O O . GLY A 1 83 ? -8.074 -7.912 9.712 1.00 95.56 83 GLY A O 1
ATOM 673 N N . PHE A 1 84 ? -6.268 -6.730 10.297 1.00 96.44 84 PHE A N 1
ATOM 674 C CA . PHE A 1 84 ? -6.433 -5.701 9.276 1.00 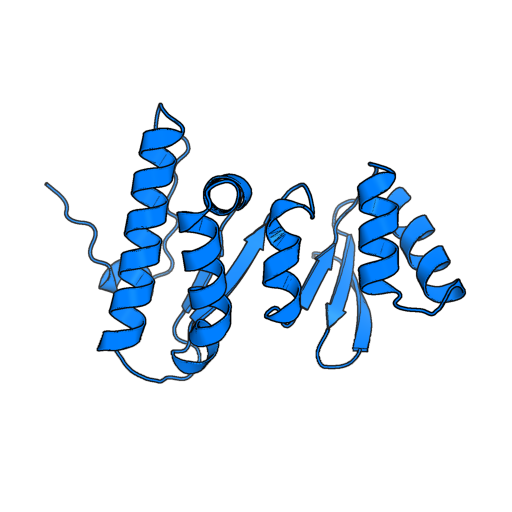96.44 84 PHE A CA 1
ATOM 675 C C . PHE A 1 84 ? -5.394 -5.874 8.173 1.00 96.44 84 PHE A C 1
ATOM 677 O O . PHE A 1 84 ? 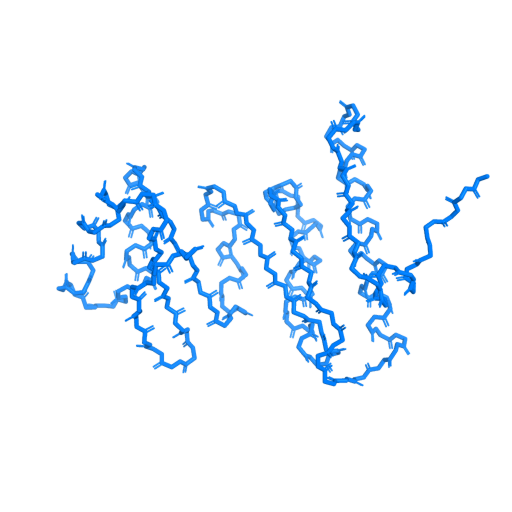-4.191 -5.836 8.430 1.00 96.44 84 PHE A O 1
ATOM 684 N N . GLY A 1 85 ? -5.876 -6.087 6.950 1.00 95.31 85 GLY A N 1
ATOM 685 C CA . GLY A 1 85 ? -5.072 -6.059 5.733 1.00 95.31 85 GLY A CA 1
ATOM 686 C C . GLY A 1 85 ? -5.200 -4.708 5.037 1.00 95.31 85 GLY A C 1
ATOM 687 O O . GLY A 1 85 ? -6.261 -4.082 5.092 1.00 95.31 85 GLY A O 1
ATOM 688 N N . PHE A 1 86 ? -4.132 -4.276 4.373 1.00 95.50 86 PHE A N 1
ATOM 689 C CA . PHE A 1 86 ? -4.084 -3.007 3.654 1.00 95.50 86 PHE A CA 1
ATOM 690 C C . PHE A 1 86 ? -3.631 -3.227 2.213 1.00 95.50 86 PHE A C 1
ATOM 692 O O . PHE A 1 86 ? -2.653 -3.931 1.967 1.00 95.50 86 PHE A O 1
ATOM 699 N N . ILE A 1 87 ? -4.328 -2.591 1.276 1.00 95.75 87 ILE A N 1
ATOM 700 C CA . ILE A 1 87 ? -3.937 -2.479 -0.130 1.00 95.75 87 ILE A CA 1
ATOM 701 C C . ILE A 1 87 ? -3.811 -0.993 -0.436 1.00 95.75 87 ILE A C 1
ATOM 703 O O . ILE A 1 87 ? -4.756 -0.233 -0.224 1.00 95.75 87 ILE A O 1
ATOM 707 N N . LEU A 1 88 ? -2.645 -0.581 -0.925 1.00 95.56 88 LEU A N 1
ATOM 708 C CA . LEU A 1 88 ? -2.394 0.793 -1.346 1.00 95.56 88 LEU A CA 1
ATOM 709 C C . LEU A 1 88 ? -2.223 0.828 -2.851 1.00 95.56 88 LEU A C 1
ATOM 711 O O . LEU A 1 88 ? -1.473 0.029 -3.409 1.00 95.56 88 LEU A O 1
ATOM 715 N N . ILE A 1 89 ? -2.900 1.777 -3.482 1.00 94.81 89 ILE A N 1
ATOM 716 C CA . ILE A 1 89 ? -2.802 2.016 -4.915 1.00 94.81 89 ILE A CA 1
ATOM 717 C C . ILE A 1 89 ? -2.138 3.379 -5.095 1.00 94.81 89 ILE A C 1
ATOM 719 O O . ILE A 1 89 ? -2.568 4.383 -4.524 1.00 94.81 89 ILE A O 1
ATOM 723 N N . SER A 1 90 ? -1.035 3.399 -5.839 1.00 92.88 90 SER A N 1
ATOM 724 C CA . SER A 1 90 ? -0.257 4.601 -6.134 1.00 92.88 90 SER A CA 1
ATOM 725 C C . SER A 1 90 ? 0.271 4.527 -7.560 1.00 92.88 90 SER A C 1
ATOM 727 O O . SER A 1 90 ? 0.645 3.454 -8.030 1.00 92.88 90 SER A O 1
ATOM 729 N N . GLN A 1 91 ? 0.321 5.675 -8.233 1.00 88.81 91 GLN A N 1
ATOM 730 C CA . GLN A 1 91 ? 0.827 5.793 -9.604 1.00 88.81 91 GLN A CA 1
ATOM 731 C C . GLN A 1 91 ? 2.366 5.833 -9.667 1.00 88.81 91 GLN A C 1
ATOM 733 O O . GLN A 1 91 ? 2.951 5.538 -10.704 1.00 88.81 91 GLN A O 1
ATOM 738 N N . THR A 1 92 ? 3.024 6.171 -8.554 1.00 89.06 92 THR A N 1
ATOM 739 C CA . THR A 1 92 ? 4.489 6.165 -8.389 1.00 89.06 92 THR A CA 1
ATOM 740 C C . THR A 1 92 ? 4.875 5.346 -7.163 1.00 89.06 92 THR A C 1
ATOM 742 O O . THR A 1 92 ? 4.168 5.342 -6.143 1.00 89.06 92 THR A O 1
ATOM 745 N N . SER A 1 93 ? 6.013 4.661 -7.250 1.00 90.25 93 SER A N 1
ATOM 746 C CA . SER A 1 93 ? 6.589 3.918 -6.140 1.00 90.25 93 SER A CA 1
ATOM 747 C C . SER A 1 93 ? 7.110 4.820 -5.025 1.00 90.25 93 SER A C 1
ATOM 749 O O . SER A 1 93 ? 7.147 4.367 -3.884 1.00 90.25 93 SER A O 1
ATOM 751 N N . GLU A 1 94 ? 7.481 6.076 -5.314 1.00 90.38 94 GLU A N 1
ATOM 752 C CA . GLU A 1 94 ? 8.138 7.002 -4.379 1.00 90.38 94 GLU A CA 1
ATOM 753 C C . GLU A 1 94 ? 7.434 7.077 -3.020 1.00 90.38 94 GLU A C 1
ATOM 755 O O . GLU A 1 94 ? 8.072 6.921 -1.977 1.00 90.38 94 GLU A O 1
ATOM 760 N N . TYR A 1 95 ? 6.110 7.221 -3.032 1.00 89.19 95 TYR A N 1
ATOM 761 C CA . TYR A 1 95 ? 5.318 7.353 -1.811 1.00 89.19 95 TYR A CA 1
ATOM 762 C C . TYR A 1 95 ? 5.218 6.061 -0.998 1.00 89.19 95 TYR A C 1
ATOM 764 O O . TYR A 1 95 ? 5.077 6.112 0.222 1.00 89.19 95 TYR A O 1
ATOM 772 N N . VAL A 1 96 ? 5.293 4.899 -1.649 1.00 90.81 96 VAL A N 1
ATOM 773 C CA . VAL A 1 96 ? 5.089 3.597 -0.997 1.00 90.81 96 VAL A CA 1
ATOM 774 C C . VAL A 1 96 ? 6.397 2.915 -0.598 1.00 90.81 96 VAL A C 1
ATOM 776 O O . VAL A 1 96 ? 6.348 1.923 0.127 1.00 90.81 96 VAL A O 1
ATOM 779 N N . LYS A 1 97 ? 7.568 3.450 -0.987 1.00 90.56 97 LYS A N 1
ATOM 780 C CA . LYS A 1 97 ? 8.881 2.803 -0.772 1.00 90.56 97 LYS A CA 1
ATOM 781 C C . LYS A 1 97 ? 9.115 2.344 0.667 1.00 90.56 97 LYS A C 1
ATOM 783 O O . LYS A 1 97 ? 9.610 1.241 0.880 1.00 90.56 97 LYS A O 1
ATOM 788 N N . LYS A 1 98 ? 8.737 3.160 1.657 1.00 90.44 98 LYS A N 1
ATOM 789 C CA . LYS A 1 98 ? 8.932 2.832 3.082 1.00 90.44 98 LYS A CA 1
ATOM 790 C C . LYS A 1 98 ? 7.998 1.741 3.608 1.00 90.44 98 LYS A C 1
ATOM 792 O O . LYS A 1 98 ? 8.294 1.119 4.621 1.00 90.44 98 LYS A O 1
ATOM 797 N N . LEU A 1 99 ? 6.884 1.495 2.922 1.00 90.81 99 LEU A N 1
ATOM 798 C CA . LEU A 1 99 ? 5.890 0.497 3.319 1.00 90.81 99 LEU A CA 1
ATOM 799 C C . LEU A 1 99 ? 6.165 -0.877 2.709 1.00 90.81 99 LEU A C 1
ATOM 801 O O . LEU A 1 99 ? 5.723 -1.881 3.263 1.00 90.81 99 LEU A O 1
ATOM 805 N N . ILE A 1 100 ? 6.929 -0.929 1.614 1.00 89.44 100 ILE A N 1
ATOM 806 C CA . ILE A 1 100 ? 7.275 -2.167 0.906 1.00 89.44 100 ILE A CA 1
ATOM 807 C C . ILE A 1 100 ? 7.849 -3.251 1.838 1.00 89.44 100 ILE A C 1
ATOM 809 O O . ILE A 1 100 ? 7.365 -4.379 1.757 1.00 89.44 100 ILE A O 1
ATOM 813 N N . PRO A 1 101 ? 8.793 -2.971 2.763 1.00 85.94 101 PRO A N 1
ATOM 814 C CA . PRO A 1 101 ? 9.327 -4.007 3.654 1.00 85.94 101 PRO A CA 1
ATOM 815 C C . PRO A 1 101 ? 8.277 -4.662 4.565 1.00 85.94 101 PRO A C 1
ATOM 817 O O . PRO A 1 101 ? 8.466 -5.792 4.999 1.00 85.94 101 PRO A O 1
ATOM 820 N N . ASN A 1 102 ? 7.173 -3.963 4.848 1.00 85.31 102 ASN A N 1
ATOM 821 C CA . ASN A 1 102 ? 6.057 -4.470 5.651 1.00 85.31 102 ASN A CA 1
ATOM 822 C C . ASN A 1 102 ? 4.900 -5.002 4.786 1.00 85.31 102 ASN A C 1
ATOM 824 O O . ASN A 1 102 ? 3.838 -5.341 5.311 1.00 85.31 102 ASN A O 1
ATOM 828 N N . SER A 1 103 ? 5.076 -5.058 3.465 1.00 86.94 103 SER A N 1
ATOM 829 C CA . SER A 1 103 ? 4.097 -5.613 2.532 1.00 86.94 103 SER A CA 1
ATOM 830 C C . SER A 1 103 ? 4.401 -7.085 2.245 1.00 86.94 103 SER A C 1
ATOM 832 O O . SER A 1 103 ? 5.554 -7.498 2.219 1.00 86.94 103 SER A O 1
ATOM 834 N N . ALA A 1 104 ? 3.359 -7.897 2.055 1.00 87.00 104 ALA A N 1
ATOM 835 C CA . ALA A 1 104 ? 3.528 -9.297 1.653 1.00 87.00 104 ALA A CA 1
ATOM 836 C C . ALA A 1 104 ? 3.618 -9.443 0.126 1.00 87.00 104 ALA A C 1
ATOM 838 O O . ALA A 1 104 ? 4.368 -10.270 -0.382 1.00 87.00 104 ALA A O 1
ATOM 839 N N . TYR A 1 105 ? 2.867 -8.609 -0.595 1.00 89.56 105 TYR A N 1
ATOM 840 C CA . TYR A 1 105 ? 2.720 -8.673 -2.042 1.00 89.56 105 TYR A CA 1
ATOM 841 C C . TYR A 1 105 ? 2.918 -7.297 -2.657 1.00 89.56 105 TYR A C 1
ATOM 843 O O . TYR A 1 105 ? 2.439 -6.295 -2.119 1.00 89.56 105 TYR A O 1
ATOM 851 N N . ILE A 1 106 ? 3.559 -7.274 -3.822 1.00 92.12 106 ILE A N 1
ATOM 852 C CA . ILE A 1 106 ? 3.666 -6.087 -4.668 1.00 92.12 106 ILE A CA 1
ATOM 853 C C . ILE A 1 106 ? 3.042 -6.413 -6.012 1.00 92.12 106 ILE A C 1
ATOM 855 O O . ILE A 1 106 ? 3.484 -7.347 -6.672 1.00 92.12 106 ILE A O 1
ATOM 859 N N . PHE A 1 107 ? 2.060 -5.615 -6.423 1.00 92.25 107 PHE A N 1
ATOM 860 C CA . PHE A 1 107 ? 1.410 -5.724 -7.724 1.00 92.25 107 PHE A CA 1
ATOM 861 C C . PHE A 1 107 ? 1.834 -4.549 -8.593 1.00 92.25 107 PHE A C 1
ATOM 863 O O . PHE A 1 107 ? 1.636 -3.393 -8.222 1.00 92.25 107 PHE A O 1
ATOM 870 N N . VAL A 1 108 ? 2.402 -4.848 -9.755 1.00 92.50 108 VAL A N 1
ATOM 871 C CA . VAL A 1 108 ? 2.888 -3.846 -10.697 1.00 92.50 108 VAL A CA 1
ATOM 872 C C . VAL A 1 108 ? 2.134 -3.996 -12.007 1.00 92.50 108 VAL A C 1
ATOM 874 O O . VAL A 1 108 ? 2.134 -5.055 -12.639 1.00 92.50 108 VAL A O 1
ATOM 877 N N . LEU A 1 109 ? 1.465 -2.914 -12.395 1.00 90.81 109 LEU A N 1
ATOM 878 C CA . LEU A 1 109 ? 0.792 -2.780 -13.679 1.00 90.81 109 LEU A CA 1
ATOM 879 C C . LEU A 1 109 ? 1.748 -2.145 -14.700 1.00 90.81 109 LEU A C 1
ATOM 881 O O . LEU A 1 109 ? 2.928 -1.943 -14.429 1.00 90.81 109 LEU A O 1
ATOM 885 N N . ASN A 1 110 ? 1.250 -1.852 -15.900 1.00 90.12 110 ASN A N 1
ATOM 886 C CA . ASN A 1 110 ? 2.042 -1.193 -16.935 1.00 90.12 110 ASN A CA 1
ATOM 887 C C . ASN A 1 110 ? 2.753 0.065 -16.398 1.00 90.12 110 ASN A C 1
ATOM 889 O O . ASN A 1 110 ? 2.128 0.904 -15.749 1.00 90.12 110 ASN A O 1
ATOM 893 N N . MET A 1 111 ? 4.044 0.188 -16.715 1.00 87.25 111 MET A N 1
ATOM 894 C CA . MET A 1 111 ? 4.862 1.344 -16.369 1.00 87.25 111 MET A CA 1
ATOM 895 C C . MET A 1 111 ? 5.708 1.784 -17.558 1.00 87.25 111 MET A C 1
ATOM 897 O O . MET A 1 111 ? 6.260 0.956 -18.280 1.00 87.25 111 MET A O 1
ATOM 901 N N . ILE A 1 112 ? 5.806 3.099 -17.749 1.00 87.25 112 ILE A N 1
ATOM 902 C CA . ILE A 1 112 ? 6.517 3.711 -18.883 1.00 87.25 112 ILE A CA 1
ATOM 903 C C . ILE A 1 112 ? 7.600 4.701 -18.454 1.00 87.25 112 ILE A C 1
ATOM 905 O O . ILE A 1 112 ? 8.470 5.030 -19.255 1.00 87.25 112 ILE A O 1
ATOM 909 N N . GLU A 1 113 ? 7.542 5.197 -17.217 1.00 90.94 113 GLU A N 1
ATOM 910 C CA . GLU A 1 113 ? 8.498 6.181 -16.716 1.00 90.94 113 GLU A CA 1
ATOM 911 C C . GLU A 1 113 ? 9.838 5.473 -16.421 1.00 90.94 113 GLU A C 1
ATOM 913 O O . GLU A 1 113 ? 9.844 4.483 -15.682 1.00 90.94 113 GLU A O 1
ATOM 918 N N . PRO A 1 114 ? 10.963 5.895 -17.038 1.00 89.75 114 PRO A N 1
ATOM 919 C CA . PRO A 1 114 ? 12.217 5.145 -16.969 1.00 89.75 114 PRO A CA 1
ATOM 920 C C . PRO A 1 114 ? 12.781 4.959 -15.556 1.00 89.75 114 PRO A C 1
ATOM 922 O O . PRO A 1 114 ? 13.315 3.884 -15.271 1.00 89.75 114 PRO A O 1
ATOM 925 N N . GLY A 1 115 ? 12.678 5.968 -14.684 1.00 90.75 115 GLY A N 1
ATOM 926 C CA . GLY A 1 115 ? 13.224 5.901 -13.326 1.00 90.75 115 GLY A CA 1
ATOM 927 C C . GLY A 1 115 ? 12.479 4.900 -12.444 1.00 90.75 115 GLY A C 1
ATOM 928 O O . GLY A 1 115 ? 13.080 4.096 -11.729 1.00 90.75 115 GLY A O 1
ATOM 929 N N . GLU A 1 116 ? 11.160 4.897 -12.540 1.00 91.88 116 GLU A N 1
ATOM 930 C CA . GLU A 1 116 ? 10.276 3.967 -11.868 1.00 91.88 116 GLU A CA 1
ATOM 931 C C . GLU A 1 116 ? 10.422 2.552 -12.428 1.00 91.88 116 GLU A C 1
ATOM 933 O O . GLU A 1 116 ? 10.499 1.599 -11.657 1.00 91.88 116 GLU A O 1
ATOM 938 N N . LEU A 1 117 ? 10.545 2.399 -13.752 1.00 92.19 117 LEU A N 1
ATOM 939 C CA . LEU A 1 117 ? 10.830 1.109 -14.383 1.00 92.19 117 LEU A CA 1
ATOM 940 C C . LEU A 1 117 ? 12.121 0.493 -13.852 1.00 92.19 117 LEU A C 1
ATOM 942 O O . LEU A 1 117 ? 12.141 -0.693 -13.519 1.00 92.19 117 LEU A O 1
ATOM 946 N N . GLU A 1 118 ? 13.192 1.279 -13.764 1.00 92.62 118 GLU A N 1
ATOM 947 C CA . GLU A 1 118 ? 14.464 0.817 -13.216 1.00 92.62 118 GLU A CA 1
ATOM 948 C C . GLU A 1 118 ? 14.319 0.421 -11.741 1.00 92.62 118 GLU A C 1
ATOM 950 O O . GLU A 1 118 ? 14.749 -0.666 -11.345 1.00 92.62 118 GLU A O 1
ATOM 955 N N . TYR A 1 119 ? 13.680 1.271 -10.933 1.00 92.31 119 TYR A N 1
ATOM 956 C CA . TYR A 1 119 ? 13.463 1.004 -9.514 1.00 92.31 119 TYR A CA 1
ATOM 957 C C . TYR A 1 119 ? 12.638 -0.267 -9.287 1.00 92.31 119 TYR A C 1
ATOM 959 O O . TYR A 1 119 ? 13.068 -1.157 -8.553 1.00 92.31 119 TYR A O 1
ATOM 967 N N . ILE A 1 120 ? 11.482 -0.381 -9.941 1.00 92.38 120 ILE A N 1
ATOM 968 C CA . ILE A 1 120 ? 10.571 -1.513 -9.790 1.00 92.38 120 ILE A CA 1
ATOM 969 C C . ILE A 1 120 ? 11.189 -2.799 -10.337 1.00 92.38 120 ILE A C 1
ATOM 971 O O . ILE A 1 120 ? 11.075 -3.849 -9.708 1.00 92.38 120 ILE A O 1
ATOM 975 N N . SER A 1 121 ? 11.900 -2.741 -11.463 1.00 92.31 121 SER A N 1
ATOM 976 C CA . SER A 1 121 ? 12.558 -3.931 -12.011 1.00 92.31 121 SER A CA 1
ATOM 977 C C . SER A 1 121 ? 13.646 -4.452 -11.071 1.00 92.31 121 SER A C 1
ATOM 979 O O . SER A 1 121 ? 13.765 -5.662 -10.906 1.00 92.31 121 SER A O 1
ATOM 981 N N . LYS A 1 122 ? 14.404 -3.571 -10.397 1.00 91.25 122 LYS A N 1
ATOM 982 C CA . LYS A 1 122 ? 15.363 -3.975 -9.347 1.00 91.25 122 LYS A CA 1
ATOM 983 C C . LYS A 1 122 ? 14.652 -4.507 -8.110 1.00 91.25 122 LYS A C 1
ATOM 985 O O . LYS A 1 122 ? 15.056 -5.519 -7.546 1.00 91.25 122 LYS A O 1
ATOM 990 N N . LEU A 1 123 ? 13.578 -3.840 -7.700 1.00 89.38 123 LEU A N 1
ATOM 991 C CA . LEU A 1 123 ? 12.770 -4.249 -6.561 1.00 89.38 123 LEU A CA 1
ATOM 992 C C . LEU A 1 123 ? 12.173 -5.646 -6.754 1.00 89.38 123 LEU A C 1
ATOM 994 O O . LEU A 1 123 ? 12.094 -6.395 -5.789 1.00 89.38 123 LEU A O 1
ATOM 998 N N . LEU A 1 124 ? 11.752 -6.003 -7.968 1.00 89.00 124 LEU A N 1
ATOM 999 C CA . LEU A 1 124 ? 11.164 -7.308 -8.263 1.00 89.00 124 LEU A CA 1
ATOM 1000 C C . LEU A 1 124 ? 12.211 -8.363 -8.654 1.00 89.00 124 LEU A C 1
ATOM 1002 O O . LEU A 1 124 ? 12.076 -9.507 -8.248 1.00 89.00 124 LEU A O 1
ATOM 1006 N N . GLY A 1 125 ? 13.245 -7.999 -9.415 1.00 86.50 125 GLY A N 1
ATOM 1007 C CA . GLY A 1 125 ? 14.275 -8.935 -9.887 1.00 86.50 125 GLY A CA 1
ATOM 1008 C C . GLY A 1 125 ? 15.429 -9.166 -8.910 1.00 86.50 125 GLY A C 1
ATOM 1009 O O . GLY A 1 125 ? 16.211 -10.097 -9.082 1.00 86.50 125 GLY A O 1
ATOM 1010 N N . GLY A 1 126 ? 15.554 -8.335 -7.872 1.00 82.62 126 GLY A N 1
ATOM 1011 C CA . GLY A 1 126 ? 16.660 -8.419 -6.924 1.00 82.62 126 GLY A CA 1
ATOM 1012 C C . GLY A 1 126 ? 18.016 -8.199 -7.601 1.00 82.62 126 GLY A C 1
ATOM 1013 O O . GLY A 1 126 ? 18.191 -7.270 -8.388 1.00 82.62 126 GLY A O 1
ATOM 1014 N N . SER A 1 127 ? 18.991 -9.046 -7.264 1.00 83.06 127 SER A N 1
ATOM 1015 C CA . SER A 1 127 ? 20.347 -9.008 -7.825 1.00 83.06 127 SER A CA 1
ATOM 1016 C C . SER A 1 127 ? 20.504 -9.779 -9.139 1.00 83.06 127 SER A C 1
ATOM 1018 O O . SER A 1 127 ? 21.583 -9.742 -9.729 1.00 83.06 127 SER A O 1
ATOM 1020 N N . ASP A 1 128 ? 19.475 -10.501 -9.589 1.00 88.19 128 ASP A N 1
ATOM 1021 C CA . ASP A 1 128 ? 19.534 -11.280 -10.823 1.00 88.19 128 ASP A CA 1
ATOM 1022 C C . ASP A 1 128 ? 19.325 -10.363 -12.039 1.00 88.19 128 ASP A C 1
ATOM 1024 O O . ASP A 1 128 ? 18.251 -9.795 -12.258 1.00 88.19 128 ASP A O 1
ATOM 1028 N N . MET A 1 129 ? 20.383 -10.204 -12.837 1.00 89.06 129 MET A N 1
ATOM 1029 C CA . MET A 1 129 ? 20.387 -9.313 -13.997 1.00 89.06 129 MET A CA 1
ATOM 1030 C C . MET A 1 129 ? 19.510 -9.807 -15.150 1.00 89.06 129 MET A C 1
ATOM 1032 O O . MET A 1 129 ? 19.044 -8.983 -15.943 1.00 89.06 129 MET A O 1
ATOM 1036 N N . ASP A 1 130 ? 19.287 -11.114 -15.266 1.00 91.25 130 ASP A N 1
ATOM 1037 C CA . ASP A 1 130 ? 18.463 -11.684 -16.328 1.00 91.25 130 ASP A CA 1
ATOM 1038 C C . ASP A 1 130 ? 16.983 -11.539 -15.975 1.00 91.25 130 ASP A C 1
ATOM 1040 O O . ASP A 1 130 ? 16.200 -11.065 -16.806 1.00 91.25 130 ASP A O 1
ATOM 1044 N N . ILE A 1 131 ? 16.617 -11.805 -14.716 1.00 89.31 131 ILE A N 1
ATOM 1045 C CA . ILE A 1 131 ? 15.271 -11.529 -14.195 1.00 89.31 131 ILE A CA 1
ATOM 1046 C C . ILE A 1 131 ? 14.974 -10.028 -14.268 1.00 89.31 131 ILE A C 1
ATOM 1048 O O . ILE A 1 131 ? 13.929 -9.635 -14.790 1.00 89.31 131 ILE A O 1
ATOM 1052 N N . TYR A 1 132 ? 15.904 -9.172 -13.830 1.00 91.81 132 TYR A N 1
ATOM 1053 C CA . TYR A 1 132 ? 15.774 -7.717 -13.943 1.00 91.81 132 TYR A CA 1
ATOM 1054 C C . TYR A 1 132 ? 15.443 -7.281 -15.379 1.00 91.81 132 TYR A C 1
ATOM 1056 O O . TYR A 1 132 ? 14.463 -6.568 -15.605 1.00 91.81 132 TYR A O 1
ATOM 1064 N N . LYS A 1 133 ? 16.226 -7.735 -16.371 1.00 92.44 133 LYS A N 1
ATOM 1065 C CA . LYS A 1 133 ? 16.001 -7.398 -17.787 1.00 92.44 133 LYS A CA 1
ATOM 1066 C C . LYS A 1 133 ? 14.666 -7.936 -18.294 1.00 92.44 133 LYS A C 1
ATOM 1068 O O . LYS A 1 133 ? 13.997 -7.254 -19.074 1.00 92.44 133 LYS A O 1
ATOM 1073 N N . ALA A 1 134 ? 14.277 -9.144 -17.886 1.00 91.50 134 ALA A N 1
ATOM 1074 C CA . ALA A 1 134 ? 13.004 -9.740 -18.275 1.00 91.50 134 ALA A CA 1
ATOM 1075 C C . ALA A 1 134 ? 11.820 -8.908 -17.760 1.00 91.50 134 ALA A C 1
ATOM 1077 O O . ALA A 1 134 ? 10.909 -8.599 -18.532 1.00 91.50 134 ALA A O 1
ATOM 1078 N N . ILE A 1 135 ? 11.863 -8.478 -16.497 1.00 92.19 135 ILE A N 1
ATOM 1079 C CA . ILE A 1 135 ? 10.833 -7.626 -15.888 1.00 92.19 135 ILE A CA 1
ATOM 1080 C C . ILE A 1 135 ? 10.796 -6.258 -16.563 1.00 92.19 135 ILE A C 1
ATOM 1082 O O . ILE A 1 135 ? 9.726 -5.835 -16.997 1.00 92.19 135 ILE A O 1
ATOM 1086 N N . TYR A 1 136 ? 11.949 -5.607 -16.729 1.00 93.38 136 TYR A N 1
ATOM 1087 C CA . TYR A 1 136 ? 12.047 -4.285 -17.351 1.00 93.38 136 TYR A CA 1
ATOM 1088 C C . TYR A 1 136 ? 11.411 -4.262 -18.748 1.00 93.38 136 TYR A C 1
ATOM 1090 O O . TYR A 1 136 ? 10.553 -3.431 -19.051 1.00 93.38 136 TYR A O 1
ATOM 1098 N N . ASN A 1 137 ? 11.773 -5.234 -19.592 1.00 91.31 137 ASN A N 1
ATOM 1099 C CA . ASN A 1 137 ? 11.221 -5.358 -20.940 1.00 91.31 137 ASN A CA 1
ATOM 1100 C C . ASN A 1 137 ? 9.726 -5.715 -20.939 1.00 91.31 137 ASN A C 1
ATOM 1102 O O . ASN A 1 137 ? 8.994 -5.287 -21.835 1.00 91.31 137 ASN A O 1
ATOM 1106 N N . SER A 1 138 ? 9.274 -6.489 -19.948 1.00 91.19 138 SER A N 1
ATOM 1107 C CA . SER A 1 138 ? 7.871 -6.886 -19.814 1.00 91.19 138 SER A CA 1
ATOM 1108 C C . SER A 1 138 ? 6.989 -5.719 -19.377 1.00 91.19 138 SER A C 1
ATOM 1110 O O . SER A 1 138 ? 5.944 -5.507 -19.984 1.00 91.19 138 SER A O 1
ATOM 1112 N N . LEU A 1 139 ? 7.412 -4.928 -18.383 1.00 90.94 139 LEU A N 1
ATOM 1113 C CA . LEU A 1 139 ? 6.652 -3.785 -17.861 1.00 90.94 139 LEU A CA 1
ATOM 1114 C C . LEU A 1 139 ? 6.396 -2.716 -18.928 1.00 90.94 139 LEU A C 1
ATOM 1116 O O . LEU A 1 139 ? 5.265 -2.243 -19.048 1.00 90.94 139 LEU A O 1
ATOM 1120 N N . LEU A 1 140 ? 7.403 -2.424 -19.760 1.00 88.50 140 LEU A N 1
ATOM 1121 C CA . LEU A 1 140 ? 7.305 -1.477 -20.880 1.00 88.50 140 LEU A CA 1
ATOM 1122 C C . LEU A 1 140 ? 6.178 -1.807 -21.864 1.00 88.50 140 LEU A C 1
ATOM 1124 O O . LEU A 1 140 ? 5.619 -0.922 -22.511 1.00 88.50 140 LEU A O 1
ATOM 1128 N N . ARG A 1 141 ? 5.876 -3.096 -22.025 1.00 88.88 141 ARG A N 1
ATOM 1129 C CA . ARG A 1 141 ? 4.924 -3.602 -23.020 1.00 88.88 141 ARG A CA 1
ATOM 1130 C C . ARG A 1 141 ? 3.739 -4.304 -22.379 1.00 88.88 141 ARG A C 1
ATOM 1132 O O . ARG A 1 141 ? 2.975 -4.939 -23.102 1.00 88.88 141 ARG A O 1
ATOM 1139 N N . LEU A 1 142 ? 3.594 -4.210 -21.054 1.00 89.94 142 LEU A N 1
ATOM 1140 C CA . LEU A 1 142 ? 2.613 -4.984 -20.310 1.00 89.94 142 LEU A CA 1
ATOM 1141 C C . LEU A 1 142 ? 1.208 -4.573 -20.767 1.00 89.94 142 LEU A C 1
ATOM 1143 O O . LEU A 1 142 ? 0.830 -3.411 -20.583 1.00 89.94 142 LEU A O 1
ATOM 1147 N N . PRO A 1 143 ? 0.438 -5.480 -21.391 1.00 88.25 143 PRO A N 1
ATOM 1148 C CA . PRO A 1 143 ? -0.918 -5.185 -21.823 1.00 88.25 143 PRO A CA 1
ATOM 1149 C C . PRO A 1 143 ? -1.818 -4.806 -20.648 1.00 88.25 143 PRO A C 1
ATOM 1151 O O . PRO A 1 143 ? -1.630 -5.272 -19.522 1.00 88.25 143 PRO A O 1
ATOM 1154 N N . LYS A 1 144 ? -2.858 -4.011 -20.922 1.00 86.06 144 LYS A N 1
ATOM 1155 C CA . LYS A 1 144 ? -3.900 -3.733 -19.926 1.00 86.06 144 LYS A CA 1
ATOM 1156 C C . LYS A 1 144 ? -4.495 -5.043 -19.403 1.00 86.06 144 LYS A C 1
ATOM 1158 O O . LYS A 1 144 ? -4.783 -5.952 -20.180 1.00 86.06 144 LYS A O 1
ATOM 1163 N N . GLY A 1 145 ? -4.681 -5.113 -18.088 1.00 82.69 145 GLY A N 1
ATOM 1164 C CA . GLY A 1 145 ? -5.198 -6.299 -17.407 1.00 82.69 145 GLY A CA 1
ATOM 1165 C C . GLY A 1 145 ? -4.150 -7.375 -17.111 1.00 82.69 145 GLY A C 1
ATOM 1166 O O . GLY A 1 145 ? -4.509 -8.385 -16.520 1.00 82.69 145 GLY A O 1
ATOM 1167 N N . LEU A 1 146 ? -2.874 -7.190 -17.471 1.00 88.38 146 LEU A N 1
ATOM 1168 C CA . LEU A 1 146 ? -1.781 -8.021 -16.961 1.00 88.38 146 LEU A CA 1
ATOM 1169 C C . LEU A 1 146 ? -1.070 -7.325 -15.797 1.00 88.38 146 LEU A C 1
ATOM 1171 O O . LEU A 1 146 ? -0.941 -6.101 -15.774 1.00 88.38 146 LEU A O 1
ATOM 1175 N N . ILE A 1 147 ? -0.638 -8.127 -14.827 1.00 91.06 147 ILE A N 1
ATOM 1176 C CA . ILE A 1 147 ? -0.007 -7.688 -13.582 1.00 91.06 147 ILE A CA 1
ATOM 1177 C C . ILE A 1 147 ? 1.219 -8.563 -13.342 1.00 91.06 147 ILE A C 1
ATOM 1179 O O . ILE A 1 147 ? 1.118 -9.790 -13.377 1.00 91.06 147 ILE A O 1
ATOM 1183 N N . ILE A 1 148 ? 2.365 -7.944 -13.070 1.00 90.75 148 ILE A N 1
ATOM 1184 C CA . ILE A 1 148 ? 3.527 -8.646 -12.521 1.00 90.75 148 ILE A CA 1
ATOM 1185 C C . ILE A 1 148 ? 3.439 -8.531 -11.004 1.00 90.75 148 ILE A C 1
ATOM 1187 O O . ILE A 1 148 ? 3.317 -7.427 -10.476 1.00 90.75 148 ILE A O 1
ATOM 1191 N N . THR A 1 149 ? 3.479 -9.660 -10.305 1.00 89.19 149 THR A N 1
ATOM 1192 C CA . THR A 1 149 ? 3.470 -9.688 -8.842 1.00 89.19 149 THR A CA 1
ATOM 1193 C C . THR A 1 149 ? 4.694 -10.402 -8.299 1.00 89.19 149 THR A C 1
ATOM 1195 O O . THR A 1 149 ? 5.173 -11.354 -8.913 1.00 89.19 149 THR A O 1
ATOM 1198 N N . ARG A 1 150 ? 5.176 -9.961 -7.135 1.00 84.81 150 ARG A N 1
ATOM 1199 C CA . ARG A 1 150 ? 6.153 -10.702 -6.325 1.00 84.81 150 ARG A CA 1
ATOM 1200 C C . ARG A 1 150 ? 5.578 -10.953 -4.940 1.00 84.81 150 ARG A C 1
ATOM 1202 O O . ARG A 1 150 ? 5.102 -10.013 -4.297 1.00 84.81 150 ARG A O 1
ATOM 1209 N N . ASP A 1 151 ? 5.615 -12.207 -4.506 1.00 83.75 151 ASP A N 1
ATOM 1210 C CA . ASP A 1 151 ? 5.451 -12.553 -3.094 1.00 83.75 151 ASP A CA 1
ATOM 1211 C C . ASP A 1 151 ? 6.806 -12.331 -2.414 1.00 83.75 151 ASP A C 1
ATOM 1213 O O . ASP A 1 151 ? 7.767 -13.052 -2.677 1.00 83.75 151 ASP A O 1
ATOM 1217 N N . ILE A 1 152 ? 6.905 -11.302 -1.568 1.00 75.75 152 ILE A N 1
ATOM 1218 C CA . ILE A 1 152 ? 8.166 -10.967 -0.885 1.00 75.75 152 ILE A CA 1
ATOM 1219 C C . ILE A 1 152 ? 8.550 -12.069 0.112 1.00 75.75 152 ILE A C 1
ATOM 1221 O O . ILE A 1 152 ? 9.729 -12.262 0.399 1.00 75.75 152 ILE A O 1
ATOM 1225 N N . LEU A 1 153 ? 7.569 -12.800 0.648 1.00 71.50 153 LEU A N 1
ATOM 1226 C CA . LEU A 1 153 ? 7.797 -13.840 1.648 1.00 71.50 153 LEU A CA 1
ATOM 1227 C C . LEU A 1 153 ? 8.289 -15.148 1.022 1.00 71.50 153 LEU A C 1
ATOM 1229 O O . LEU A 1 153 ? 9.007 -15.892 1.687 1.00 71.50 153 LEU A O 1
ATOM 1233 N N . GLN A 1 154 ? 7.881 -15.436 -0.216 1.00 73.62 154 GLN A N 1
ATOM 1234 C CA . GLN A 1 154 ? 8.219 -16.682 -0.923 1.00 73.62 154 GLN A CA 1
ATOM 1235 C C . GLN A 1 154 ? 9.285 -16.502 -2.006 1.00 73.62 154 GLN A C 1
ATOM 1237 O O . GLN A 1 154 ? 9.791 -17.487 -2.530 1.00 73.62 154 GLN A O 1
ATOM 1242 N N . ASP A 1 155 ? 9.643 -15.257 -2.311 1.00 74.75 155 ASP A N 1
ATOM 1243 C CA . ASP A 1 155 ? 10.574 -14.894 -3.377 1.00 74.75 155 ASP A CA 1
ATOM 1244 C C . ASP A 1 155 ? 10.153 -15.386 -4.776 1.00 74.75 155 ASP A C 1
ATOM 1246 O O . ASP A 1 155 ? 10.974 -15.680 -5.642 1.00 74.75 155 ASP A O 1
ATOM 1250 N N . GLU A 1 156 ? 8.842 -15.463 -5.011 1.00 78.75 156 GLU A N 1
ATOM 1251 C CA . GLU A 1 156 ? 8.269 -15.911 -6.280 1.00 78.75 156 GLU A CA 1
ATOM 1252 C C . GLU A 1 156 ? 7.727 -14.736 -7.095 1.00 78.75 156 GLU A C 1
ATOM 1254 O O . GLU A 1 156 ? 7.039 -13.855 -6.569 1.00 78.75 156 GLU A O 1
ATOM 1259 N N . ILE A 1 157 ? 8.000 -14.746 -8.403 1.00 79.00 157 ILE A N 1
ATOM 1260 C CA . ILE A 1 157 ? 7.494 -13.761 -9.365 1.00 79.00 157 ILE A CA 1
ATOM 1261 C C . ILE A 1 157 ? 6.459 -14.437 -10.260 1.00 79.00 157 ILE A C 1
ATOM 1263 O O . ILE A 1 157 ? 6.748 -15.436 -10.918 1.00 79.00 157 ILE A O 1
ATOM 1267 N N . VAL A 1 158 ? 5.257 -13.866 -10.323 1.00 79.81 158 VAL A N 1
ATOM 1268 C CA . VAL A 1 158 ? 4.128 -14.425 -11.075 1.00 79.81 158 VAL A CA 1
ATOM 1269 C C . VAL A 1 158 ? 3.558 -13.373 -12.025 1.00 79.81 158 VAL A C 1
ATOM 1271 O O . VAL A 1 158 ? 3.363 -12.215 -11.656 1.00 79.81 158 VAL A O 1
ATOM 1274 N N . LEU A 1 159 ? 3.261 -13.779 -13.261 1.00 77.50 159 LEU A N 1
ATOM 1275 C CA . LEU A 1 159 ? 2.490 -12.979 -14.213 1.00 77.50 159 LEU A CA 1
ATOM 1276 C C . LEU A 1 159 ? 1.015 -13.380 -14.121 1.00 77.50 159 LEU A C 1
ATOM 1278 O O . LEU A 1 159 ? 0.654 -14.517 -14.423 1.00 77.50 159 LEU A O 1
ATOM 1282 N N . VAL A 1 160 ? 0.161 -12.440 -13.727 1.00 79.19 160 VAL A N 1
ATOM 1283 C CA . VAL A 1 160 ? -1.270 -12.666 -13.497 1.00 79.19 160 VAL A CA 1
ATOM 1284 C C . VAL A 1 160 ? -2.094 -11.881 -14.514 1.00 79.19 160 VAL A C 1
ATOM 1286 O O . VAL A 1 160 ? -1.766 -10.746 -14.862 1.00 79.19 160 VAL A O 1
ATOM 1289 N N . ARG A 1 161 ? -3.190 -12.479 -14.989 1.00 72.88 161 ARG A N 1
ATOM 1290 C CA . ARG A 1 161 ? -4.202 -11.811 -15.815 1.00 72.88 161 ARG A CA 1
ATOM 1291 C C . ARG A 1 161 ? -5.432 -11.496 -14.973 1.00 72.88 161 ARG A C 1
ATOM 1293 O O . ARG A 1 161 ? -6.036 -12.406 -14.416 1.00 72.88 161 ARG A O 1
ATOM 1300 N N . SER A 1 162 ? -5.806 -10.220 -14.915 1.00 68.12 162 SER A N 1
ATOM 1301 C CA . SER A 1 162 ? -7.113 -9.780 -14.431 1.00 68.12 162 SER A CA 1
ATOM 1302 C C . SER A 1 162 ? -8.173 -10.353 -15.367 1.00 68.12 162 SER A C 1
ATOM 1304 O O . SER A 1 162 ? -8.130 -10.094 -16.574 1.00 68.12 162 SER A O 1
ATOM 1306 N N . SER A 1 163 ? -9.054 -11.185 -14.815 1.00 51.31 163 SER A N 1
ATOM 1307 C CA . SER A 1 163 ? -10.234 -11.711 -15.513 1.00 51.31 163 SER A CA 1
ATOM 1308 C C . SER A 1 163 ? -11.388 -10.721 -15.461 1.00 51.31 163 SER A C 1
ATOM 1310 O O . SER A 1 163 ? -11.359 -9.834 -14.577 1.00 51.31 163 SER A O 1
#